Protein AF-U7DAE8-F1 (afdb_monomer_lite)

Structure (mmCIF, N/CA/C/O backbone):
data_AF-U7DAE8-F1
#
_entry.id   AF-U7DAE8-F1
#
loop_
_atom_site.group_PDB
_atom_site.id
_atom_site.type_symbol
_atom_site.label_atom_id
_atom_site.label_alt_id
_atom_site.label_comp_id
_atom_site.label_asym_id
_atom_site.label_entity_id
_atom_site.label_seq_id
_atom_site.pdbx_PDB_ins_code
_atom_site.Cartn_x
_atom_site.Cartn_y
_atom_site.Cartn_z
_atom_site.occupancy
_atom_site.B_iso_or_equiv
_atom_site.auth_seq_id
_atom_site.auth_comp_id
_atom_site.auth_asym_id
_atom_site.auth_atom_id
_atom_site.pdbx_PDB_model_num
ATOM 1 N N . MET A 1 1 ? -0.989 -17.029 17.934 1.00 57.88 1 MET A N 1
ATOM 2 C CA . MET A 1 1 ? -1.146 -15.594 18.268 1.00 57.88 1 MET A CA 1
ATOM 3 C C . MET A 1 1 ? -0.529 -14.691 17.196 1.00 57.88 1 MET A C 1
ATOM 5 O O . MET A 1 1 ? -1.260 -13.882 16.652 1.00 57.88 1 MET A O 1
ATOM 9 N N . ILE A 1 2 ? 0.736 -14.896 16.797 1.00 57.16 2 ILE A N 1
ATOM 10 C CA . ILE A 1 2 ? 1.441 -14.088 15.770 1.00 57.16 2 ILE A CA 1
ATOM 11 C C . ILE A 1 2 ? 0.750 -14.097 14.390 1.00 57.16 2 ILE A C 1
ATOM 13 O O . ILE A 1 2 ? 0.570 -13.048 13.782 1.00 57.16 2 ILE A O 1
ATOM 17 N N . LEU A 1 3 ? 0.302 -15.266 13.914 1.00 57.38 3 LEU A N 1
ATOM 18 C CA . LEU A 1 3 ? -0.381 -15.407 12.615 1.00 57.38 3 LEU A CA 1
ATOM 19 C C . LEU A 1 3 ? -1.689 -14.609 12.513 1.00 57.38 3 LEU A C 1
ATOM 21 O O . LEU A 1 3 ? -2.008 -14.101 11.443 1.00 57.38 3 LEU A O 1
ATOM 25 N N . ARG A 1 4 ? -2.416 -14.466 13.630 1.00 67.19 4 ARG A N 1
ATOM 26 C CA . ARG A 1 4 ? -3.636 -13.651 13.682 1.00 67.19 4 ARG A CA 1
ATOM 27 C C . ARG A 1 4 ? -3.283 -12.181 13.460 1.00 67.19 4 ARG A C 1
ATOM 29 O O . ARG A 1 4 ? -3.830 -11.560 12.564 1.00 67.19 4 ARG A O 1
ATOM 36 N N . SER A 1 5 ? -2.252 -11.697 14.153 1.00 77.31 5 SER A N 1
ATOM 37 C CA . SER A 1 5 ? -1.779 -10.317 14.028 1.00 77.31 5 SER A CA 1
ATOM 38 C C . SER A 1 5 ? -1.318 -9.959 12.611 1.00 77.31 5 SER A C 1
ATOM 40 O O . SER A 1 5 ? -1.629 -8.873 12.141 1.00 77.31 5 SER A O 1
ATOM 42 N N . VAL A 1 6 ? -0.615 -10.850 11.902 1.00 83.38 6 VAL A N 1
ATOM 43 C CA . VAL A 1 6 ? -0.185 -10.578 10.513 1.00 83.38 6 VAL A CA 1
ATOM 44 C C . VAL A 1 6 ? -1.379 -10.508 9.560 1.00 83.38 6 VAL A C 1
ATOM 46 O O . VAL A 1 6 ? -1.454 -9.590 8.743 1.00 83.38 6 VAL A O 1
ATOM 49 N N . ALA A 1 7 ? -2.326 -11.443 9.680 1.00 85.62 7 ALA A N 1
ATOM 50 C CA . ALA A 1 7 ? -3.546 -11.431 8.879 1.00 85.62 7 ALA A CA 1
ATOM 51 C C . ALA A 1 7 ? -4.375 -10.163 9.137 1.00 85.62 7 ALA A C 1
ATOM 53 O O . ALA A 1 7 ? -4.867 -9.556 8.192 1.00 85.62 7 ALA A O 1
ATOM 54 N N . ASP A 1 8 ? -4.459 -9.717 10.391 1.00 87.94 8 ASP A N 1
ATOM 55 C CA . ASP A 1 8 ? -5.176 -8.500 10.774 1.00 87.94 8 ASP A CA 1
ATOM 56 C C . ASP A 1 8 ? -4.589 -7.254 10.081 1.00 87.94 8 ASP A C 1
ATOM 58 O O . ASP A 1 8 ? -5.331 -6.473 9.484 1.00 87.94 8 ASP A O 1
ATOM 62 N N . TYR A 1 9 ? -3.257 -7.097 10.066 1.00 87.00 9 TYR A N 1
ATOM 63 C CA . TYR A 1 9 ? -2.604 -6.008 9.322 1.00 87.00 9 TYR A CA 1
ATOM 64 C C . TYR A 1 9 ? -2.769 -6.151 7.804 1.00 87.00 9 TYR A C 1
ATOM 66 O O . TYR A 1 9 ? -2.916 -5.147 7.112 1.00 87.00 9 TYR A O 1
ATOM 74 N N . PHE A 1 10 ? -2.788 -7.376 7.272 1.00 88.31 10 PHE A N 1
ATOM 75 C CA . PHE A 1 10 ? -3.057 -7.612 5.853 1.00 88.31 10 PHE A CA 1
ATOM 76 C C . PHE A 1 10 ? -4.493 -7.237 5.463 1.00 88.31 10 PHE A C 1
ATOM 78 O O . PHE A 1 10 ? -4.701 -6.619 4.429 1.00 88.31 10 PHE A O 1
ATOM 85 N N . PHE A 1 11 ? -5.497 -7.540 6.287 1.00 89.25 11 PHE A N 1
ATOM 86 C CA . PHE A 1 11 ? -6.875 -7.116 6.019 1.00 89.25 11 PHE A CA 1
ATOM 87 C C . PHE A 1 11 ? -7.059 -5.604 6.169 1.00 89.25 11 PHE A C 1
ATOM 89 O O . PHE A 1 11 ? -7.835 -5.001 5.422 1.00 89.25 11 PHE A O 1
ATOM 96 N N . LEU A 1 12 ? -6.310 -4.979 7.082 1.00 88.31 12 LEU A N 1
ATOM 97 C CA . LEU A 1 12 ? -6.314 -3.531 7.275 1.00 88.31 12 LEU A CA 1
ATOM 98 C C . LEU A 1 12 ? -5.943 -2.779 5.985 1.00 88.31 12 LEU A C 1
ATOM 100 O O . LEU A 1 12 ? -6.539 -1.749 5.686 1.00 88.31 12 LEU A O 1
ATOM 104 N N . THR A 1 13 ? -5.037 -3.317 5.163 1.00 88.12 13 THR A N 1
ATOM 105 C CA . THR A 1 13 ? -4.613 -2.666 3.910 1.00 88.12 13 THR A CA 1
ATOM 106 C C . THR A 1 13 ? -5.630 -2.754 2.767 1.00 88.12 13 THR A C 1
ATOM 108 O O . THR A 1 13 ? -5.396 -2.176 1.707 1.00 88.12 13 THR A O 1
ATOM 111 N N . ARG A 1 14 ? -6.769 -3.439 2.960 1.00 87.56 14 ARG A N 1
ATOM 112 C CA . ARG A 1 14 ? -7.822 -3.647 1.946 1.00 87.56 14 ARG A CA 1
ATOM 113 C C . ARG A 1 14 ? -7.261 -4.142 0.593 1.00 87.56 14 ARG A C 1
ATOM 115 O O . ARG A 1 14 ? -7.525 -3.528 -0.442 1.00 87.56 14 ARG A O 1
ATOM 122 N N . PRO A 1 15 ? -6.549 -5.281 0.552 1.00 85.12 15 PRO A N 1
ATOM 123 C CA . PRO A 1 15 ? -5.821 -5.741 -0.636 1.00 85.12 15 PRO A CA 1
ATOM 124 C C . PRO A 1 15 ? -6.717 -5.925 -1.869 1.00 85.12 15 PRO A C 1
ATOM 126 O O . PRO A 1 15 ? -6.293 -5.652 -2.986 1.00 85.12 15 PRO A O 1
ATOM 129 N N . VAL A 1 16 ? -7.983 -6.312 -1.678 1.00 87.31 16 VAL A N 1
ATOM 130 C CA . VAL A 1 16 ? -8.963 -6.445 -2.773 1.00 87.31 16 VAL A CA 1
ATOM 131 C C . VAL A 1 16 ? -9.240 -5.099 -3.450 1.00 87.31 16 VAL A C 1
ATOM 133 O O . VAL A 1 16 ? -9.374 -5.036 -4.668 1.00 87.31 16 VAL A O 1
ATOM 136 N N . VAL A 1 17 ? -9.276 -4.011 -2.678 1.00 84.31 17 VAL A N 1
ATOM 137 C CA . VAL A 1 17 ? -9.504 -2.653 -3.195 1.00 84.31 17 VAL A CA 1
ATOM 138 C C . VAL A 1 17 ? -8.250 -2.115 -3.894 1.00 84.31 17 VAL A C 1
ATOM 140 O O . VAL A 1 17 ? -8.357 -1.265 -4.770 1.00 84.31 17 VAL A O 1
ATOM 143 N N . ALA A 1 18 ? -7.070 -2.651 -3.576 1.00 84.19 18 ALA A N 1
ATOM 144 C CA . ALA A 1 18 ? -5.825 -2.319 -4.263 1.00 84.19 18 ALA A CA 1
ATOM 145 C C . ALA A 1 18 ? -5.682 -3.000 -5.641 1.00 84.19 18 ALA A C 1
ATOM 147 O O . ALA A 1 18 ? -4.863 -2.559 -6.448 1.00 84.19 18 ALA A O 1
ATOM 148 N N . LEU A 1 19 ? -6.474 -4.039 -5.951 1.00 87.81 19 LEU A N 1
ATOM 149 C CA . LEU A 1 19 ? -6.365 -4.783 -7.216 1.00 87.81 19 LEU A CA 1
ATOM 150 C C . LEU A 1 19 ? -6.568 -3.918 -8.473 1.00 87.81 19 LEU A C 1
ATOM 152 O O . LEU A 1 19 ? -5.758 -4.051 -9.390 1.00 87.81 19 LEU A O 1
ATOM 156 N N . PRO A 1 20 ? -7.566 -3.013 -8.556 1.00 87.00 20 PRO A N 1
ATOM 157 C CA . PRO A 1 20 ? -7.704 -2.127 -9.711 1.00 87.00 20 PRO A CA 1
ATOM 158 C C . PRO A 1 20 ? -6.488 -1.214 -9.898 1.00 87.00 20 PRO A C 1
ATOM 160 O O . PRO A 1 20 ? -5.991 -1.078 -11.013 1.00 87.00 20 PRO A O 1
ATOM 163 N N . ALA A 1 21 ? -5.965 -0.638 -8.809 1.00 83.62 21 ALA A N 1
ATOM 164 C CA . ALA A 1 21 ? -4.775 0.210 -8.850 1.00 83.62 21 ALA A CA 1
ATOM 165 C C . ALA A 1 21 ? -3.547 -0.567 -9.351 1.00 83.62 21 ALA A C 1
ATOM 167 O O . ALA A 1 21 ? -2.800 -0.075 -10.196 1.00 83.62 21 ALA A O 1
ATOM 168 N N . LEU A 1 22 ? -3.381 -1.811 -8.891 1.00 86.25 22 LEU A N 1
ATOM 169 C CA . LEU A 1 22 ? -2.342 -2.712 -9.383 1.00 86.25 22 LEU A CA 1
ATOM 170 C C . LEU A 1 22 ? -2.535 -3.044 -10.869 1.00 86.25 22 LEU A C 1
ATOM 172 O O . LEU A 1 22 ? -1.569 -3.020 -11.623 1.00 86.25 22 LEU A O 1
ATOM 176 N N . GLY A 1 23 ? -3.769 -3.297 -11.308 1.00 87.19 23 GLY A N 1
ATOM 177 C CA . GLY A 1 23 ? -4.092 -3.539 -12.715 1.00 87.19 23 GLY A CA 1
ATOM 178 C C . GLY A 1 23 ? -3.679 -2.376 -13.617 1.00 87.19 23 GLY A C 1
ATOM 179 O O . GLY A 1 23 ? -3.025 -2.596 -14.635 1.00 87.19 23 GLY A O 1
ATOM 180 N N . PHE A 1 24 ? -3.978 -1.137 -13.214 1.00 85.81 24 PHE A N 1
ATOM 181 C CA . PHE A 1 24 ? -3.543 0.055 -13.946 1.00 85.81 24 PHE A CA 1
ATOM 182 C C . PHE A 1 24 ? -2.022 0.219 -13.959 1.00 85.81 24 PHE A C 1
ATOM 184 O O . PHE A 1 24 ? -1.464 0.554 -15.001 1.00 85.81 24 PHE A O 1
ATOM 191 N N . ALA A 1 25 ? -1.340 -0.058 -12.845 1.00 84.19 25 ALA A N 1
ATOM 192 C CA . ALA A 1 25 ? 0.119 -0.002 -12.790 1.00 84.19 25 ALA A CA 1
ATOM 193 C C . ALA A 1 25 ? 0.774 -1.043 -13.710 1.00 84.19 25 ALA A C 1
ATOM 195 O O . ALA A 1 25 ? 1.676 -0.706 -14.474 1.00 84.19 25 ALA A O 1
ATOM 196 N N . LEU A 1 26 ? 0.284 -2.287 -13.696 1.00 86.69 26 LEU A N 1
ATOM 197 C CA . LEU A 1 26 ? 0.758 -3.357 -14.579 1.00 86.69 26 LEU A CA 1
ATOM 198 C C . LEU A 1 26 ? 0.499 -3.024 -16.053 1.00 86.69 26 LEU A C 1
ATOM 200 O O . LEU A 1 26 ? 1.362 -3.248 -16.900 1.00 86.69 26 LEU A O 1
ATOM 204 N N . PHE A 1 27 ? -0.673 -2.468 -16.359 1.00 85.62 27 PHE A N 1
ATOM 205 C CA . PHE A 1 27 ? -1.022 -2.041 -17.710 1.00 85.62 27 PHE A CA 1
ATOM 206 C C . PHE A 1 27 ? -0.127 -0.892 -18.195 1.00 85.62 27 PHE A C 1
ATOM 208 O O . PHE A 1 27 ? 0.409 -0.959 -19.299 1.00 85.62 27 PHE A O 1
ATOM 215 N N . GLY A 1 28 ? 0.104 0.122 -17.358 1.00 84.44 28 GLY A N 1
ATOM 216 C CA . GLY A 1 28 ? 1.015 1.227 -17.665 1.00 84.44 28 GLY A CA 1
ATOM 217 C C . GLY A 1 28 ? 2.458 0.759 -17.853 1.00 84.44 28 GLY A C 1
ATOM 218 O O . GLY A 1 28 ? 3.102 1.137 -18.829 1.00 84.44 28 GLY A O 1
ATOM 219 N N . TYR A 1 29 ? 2.939 -0.133 -16.982 1.00 81.75 29 TYR A N 1
ATOM 220 C CA . TYR A 1 29 ? 4.256 -0.760 -17.115 1.00 81.75 29 TYR A CA 1
ATOM 221 C C . TYR A 1 29 ? 4.398 -1.493 -18.453 1.00 81.75 29 TYR A C 1
ATOM 223 O O . TYR A 1 29 ? 5.390 -1.341 -19.162 1.00 81.75 29 TYR A O 1
ATOM 231 N N . ARG A 1 30 ? 3.366 -2.250 -18.833 1.00 83.44 30 ARG A N 1
ATOM 232 C CA . ARG A 1 30 ? 3.337 -3.001 -20.086 1.00 83.44 30 ARG A CA 1
ATOM 233 C C . ARG A 1 30 ? 3.391 -2.097 -21.318 1.00 83.44 30 ARG A C 1
ATOM 235 O O . ARG A 1 30 ? 4.092 -2.430 -22.272 1.00 83.44 30 ARG A O 1
ATOM 242 N N . ILE A 1 31 ? 2.658 -0.984 -21.304 1.00 84.69 31 ILE A N 1
ATOM 243 C CA . ILE A 1 31 ? 2.714 0.020 -22.375 1.00 84.69 31 ILE A CA 1
ATOM 244 C C . ILE A 1 31 ? 4.122 0.611 -22.461 1.00 84.69 31 ILE A C 1
ATOM 246 O O . ILE A 1 31 ? 4.713 0.603 -23.535 1.00 84.69 31 ILE A O 1
ATOM 250 N N . ALA A 1 32 ? 4.697 1.021 -21.328 1.00 81.50 32 ALA A N 1
ATOM 251 C CA . ALA A 1 32 ? 6.033 1.608 -21.291 1.00 81.50 32 ALA A CA 1
ATOM 252 C C . ALA A 1 32 ? 7.123 0.655 -21.817 1.00 81.50 32 ALA A C 1
ATOM 254 O O . ALA A 1 32 ? 8.025 1.091 -22.527 1.00 81.50 32 ALA A O 1
ATOM 255 N N . GLN A 1 33 ? 7.034 -0.647 -21.516 1.00 80.06 33 GLN A N 1
ATOM 256 C CA . GLN A 1 33 ? 7.950 -1.645 -22.078 1.00 80.06 33 GLN A CA 1
ATOM 257 C C . GLN A 1 33 ? 7.833 -1.748 -23.604 1.00 80.06 33 GLN A C 1
ATOM 259 O O . GLN A 1 33 ? 8.853 -1.748 -24.294 1.00 80.06 33 GLN A O 1
ATOM 264 N N . ASN A 1 34 ? 6.602 -1.809 -24.125 1.00 80.88 34 ASN A N 1
ATOM 265 C CA . ASN A 1 34 ? 6.367 -1.882 -25.567 1.00 80.88 34 ASN A CA 1
ATOM 266 C C . ASN A 1 34 ? 6.902 -0.634 -26.289 1.00 80.88 34 ASN A C 1
ATOM 268 O O . ASN A 1 34 ? 7.527 -0.770 -27.338 1.00 80.88 34 ASN A O 1
ATOM 272 N N . ASP A 1 35 ? 6.712 0.556 -25.712 1.00 79.88 35 ASP A N 1
ATOM 273 C CA . ASP A 1 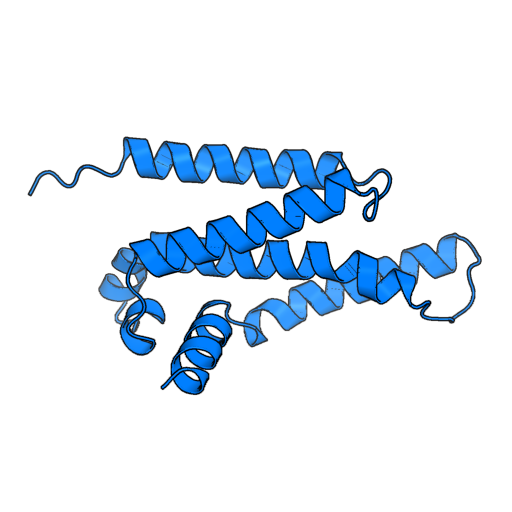35 ? 7.198 1.820 -26.282 1.00 79.88 35 ASP A CA 1
ATOM 274 C C . ASP A 1 35 ? 8.732 1.900 -26.313 1.00 79.88 35 ASP A C 1
ATOM 276 O O . ASP A 1 35 ? 9.310 2.501 -27.216 1.00 79.88 35 ASP A O 1
ATOM 280 N N . GLN A 1 36 ? 9.413 1.252 -25.363 1.00 77.56 36 GLN A N 1
ATOM 281 C CA . GLN A 1 36 ? 10.878 1.172 -25.324 1.00 77.56 36 GLN A CA 1
ATOM 282 C C . GLN A 1 36 ? 11.453 0.049 -26.204 1.00 77.56 36 GLN A C 1
ATOM 284 O O . GLN A 1 36 ? 12.661 -0.182 -26.196 1.00 77.56 36 GLN A O 1
ATOM 289 N N . GLY A 1 37 ? 10.612 -0.678 -26.949 1.00 74.88 37 GLY A N 1
ATOM 290 C CA . GLY A 1 37 ? 11.039 -1.830 -27.747 1.00 74.88 37 GLY A CA 1
ATOM 291 C C . GLY A 1 37 ? 11.532 -3.013 -26.904 1.00 74.88 37 GLY A C 1
ATOM 292 O O . GLY A 1 37 ? 12.102 -3.961 -27.447 1.00 74.88 37 GLY A O 1
ATOM 293 N N . ALA A 1 38 ? 11.314 -2.983 -25.585 1.00 67.19 38 ALA A N 1
ATOM 294 C CA . ALA A 1 38 ? 11.560 -4.119 -24.717 1.00 67.19 38 ALA A CA 1
ATOM 295 C C . ALA A 1 38 ? 10.468 -5.165 -24.994 1.00 67.19 38 ALA A C 1
ATOM 297 O O . ALA A 1 38 ? 9.275 -4.879 -24.901 1.00 67.19 38 ALA A O 1
ATOM 298 N N . GLY A 1 39 ? 10.860 -6.377 -25.394 1.00 64.75 39 GLY A N 1
ATOM 299 C CA . GLY A 1 39 ? 9.916 -7.461 -25.687 1.00 64.75 39 GLY A CA 1
ATOM 300 C C . GLY A 1 39 ? 9.044 -7.863 -24.483 1.00 64.75 39 GLY A C 1
ATOM 301 O O . GLY A 1 39 ? 9.182 -7.342 -23.383 1.00 64.75 39 GLY A O 1
ATOM 302 N N . ASN A 1 40 ? 8.160 -8.854 -24.662 1.00 64.94 40 ASN A N 1
ATOM 303 C CA . ASN A 1 40 ? 7.205 -9.342 -23.638 1.00 64.94 40 ASN A CA 1
ATOM 304 C C . ASN A 1 40 ? 7.816 -9.965 -22.366 1.00 64.94 40 ASN A C 1
ATOM 306 O O . ASN A 1 40 ? 7.103 -10.617 -21.599 1.00 64.94 40 ASN A O 1
ATOM 310 N N . SER A 1 41 ? 9.114 -9.824 -22.129 1.00 64.44 41 SER A N 1
ATOM 311 C CA . SER A 1 41 ? 9.748 -10.361 -20.937 1.00 64.44 41 SER A CA 1
ATOM 312 C C . SER A 1 41 ? 9.424 -9.480 -19.732 1.00 64.44 41 SER A C 1
ATOM 314 O O . SER A 1 41 ? 9.984 -8.396 -19.562 1.00 64.44 41 SER A O 1
ATOM 316 N N . TRP A 1 42 ? 8.550 -9.981 -18.861 1.00 68.19 42 TRP A N 1
ATOM 317 C CA . TRP A 1 42 ? 8.502 -9.534 -17.473 1.00 68.19 42 TRP A CA 1
ATOM 318 C C . TRP A 1 42 ? 9.857 -9.853 -16.840 1.00 68.19 42 TRP A C 1
ATOM 320 O O . TRP A 1 42 ? 10.181 -11.018 -16.613 1.00 68.19 42 TRP A O 1
ATOM 330 N N . THR A 1 43 ? 10.682 -8.834 -16.618 1.00 67.75 43 THR A N 1
ATOM 331 C CA . THR A 1 43 ? 11.956 -9.002 -15.919 1.00 67.75 43 THR A CA 1
ATOM 332 C C . THR A 1 43 ? 11.705 -9.062 -14.413 1.00 67.75 43 THR A C 1
ATOM 334 O O . THR A 1 43 ? 10.705 -8.535 -13.919 1.00 67.75 43 THR A O 1
ATOM 337 N N . GLY A 1 44 ? 12.610 -9.691 -13.655 1.00 67.88 44 GLY A N 1
ATOM 338 C CA . GLY A 1 44 ? 12.559 -9.650 -12.186 1.00 67.88 44 GLY A CA 1
ATOM 339 C C . GLY A 1 44 ? 12.519 -8.214 -11.644 1.00 67.88 44 GLY A C 1
ATOM 340 O O . GLY A 1 44 ? 11.866 -7.949 -10.635 1.00 67.88 44 GLY A O 1
ATOM 341 N N . ASP A 1 45 ? 13.107 -7.273 -12.384 1.00 72.06 45 ASP A N 1
ATOM 342 C CA . ASP A 1 45 ? 13.104 -5.843 -12.074 1.00 72.06 45 ASP A CA 1
ATOM 343 C C . ASP A 1 45 ? 11.694 -5.239 -12.074 1.00 72.06 45 ASP A C 1
ATOM 345 O O . ASP A 1 45 ? 11.419 -4.349 -11.274 1.00 72.06 45 ASP A O 1
ATOM 349 N N . ALA A 1 46 ? 10.767 -5.753 -12.893 1.00 72.19 46 ALA A N 1
ATOM 350 C CA . ALA A 1 46 ? 9.374 -5.304 -12.914 1.00 72.19 46 ALA A CA 1
ATOM 351 C C . ALA A 1 46 ? 8.694 -5.511 -11.554 1.00 72.19 46 ALA A C 1
ATOM 353 O O . ALA A 1 46 ? 8.012 -4.627 -11.038 1.00 72.19 46 ALA A O 1
ATOM 354 N N . VAL A 1 47 ? 8.909 -6.681 -10.945 1.00 75.12 47 VAL A N 1
ATOM 355 C CA . VAL A 1 47 ? 8.343 -7.017 -9.632 1.00 75.12 47 VAL A CA 1
ATOM 356 C C . VAL A 1 47 ? 8.936 -6.109 -8.563 1.00 75.12 47 VAL A C 1
ATOM 358 O O . VAL A 1 47 ? 8.204 -5.563 -7.741 1.00 75.12 47 VAL A O 1
ATOM 361 N N . VAL A 1 48 ? 10.251 -5.896 -8.609 1.00 77.69 48 VAL A N 1
ATOM 362 C CA . VAL A 1 48 ? 10.959 -5.031 -7.662 1.00 77.69 48 VAL A CA 1
ATOM 363 C C . VAL A 1 48 ? 10.487 -3.573 -7.778 1.00 77.69 48 VAL A C 1
ATOM 365 O O . VAL A 1 48 ? 10.284 -2.922 -6.756 1.00 77.69 48 VAL A O 1
ATOM 368 N N . GLN A 1 49 ? 10.217 -3.081 -8.990 1.00 75.75 49 GLN A N 1
ATOM 369 C CA . GLN A 1 49 ? 9.688 -1.733 -9.243 1.00 75.75 49 GLN A CA 1
ATOM 370 C C . GLN A 1 49 ? 8.214 -1.562 -8.835 1.00 75.75 49 GLN A C 1
ATOM 372 O O . GLN A 1 49 ? 7.779 -0.448 -8.542 1.00 75.75 49 GLN A O 1
ATOM 377 N N . LEU A 1 50 ? 7.439 -2.649 -8.770 1.00 80.62 50 LEU A N 1
ATOM 378 C CA . LEU A 1 50 ? 6.046 -2.631 -8.311 1.00 80.62 50 LEU A CA 1
ATOM 379 C C . LEU A 1 50 ? 5.915 -2.613 -6.784 1.00 80.62 50 LEU A C 1
ATOM 381 O O . LEU A 1 50 ? 4.922 -2.096 -6.272 1.00 80.62 50 LEU A O 1
ATOM 385 N N . LEU A 1 51 ? 6.890 -3.149 -6.042 1.00 82.75 51 LEU A N 1
ATOM 386 C CA . LEU A 1 51 ? 6.831 -3.211 -4.574 1.00 82.75 51 LEU A CA 1
ATOM 387 C C . LEU A 1 51 ? 6.629 -1.835 -3.910 1.00 82.75 51 LEU A C 1
ATOM 389 O O . LEU A 1 51 ? 5.769 -1.738 -3.031 1.00 82.75 51 LEU A O 1
ATOM 393 N N . PRO A 1 52 ? 7.325 -0.756 -4.319 1.00 82.00 52 PRO A N 1
ATOM 394 C CA . PRO A 1 52 ? 7.089 0.576 -3.772 1.00 82.00 52 PRO A CA 1
ATOM 395 C C . PRO A 1 52 ? 5.705 1.128 -4.117 1.00 82.00 52 PRO A C 1
ATOM 397 O O . PRO A 1 52 ? 5.073 1.763 -3.278 1.00 82.00 52 PRO A O 1
ATOM 400 N N . PHE A 1 53 ? 5.203 0.865 -5.327 1.00 83.25 53 PHE A N 1
ATOM 401 C CA . PHE A 1 53 ? 3.847 1.260 -5.709 1.00 83.25 53 PHE A CA 1
ATOM 402 C C . PHE A 1 53 ? 2.799 0.553 -4.842 1.00 83.25 53 PHE A C 1
ATOM 404 O O . PHE A 1 53 ? 1.893 1.189 -4.312 1.00 83.25 53 PHE A O 1
ATOM 411 N N . ILE A 1 54 ? 2.948 -0.755 -4.629 1.00 87.00 54 ILE A N 1
ATOM 412 C CA . ILE A 1 54 ? 2.063 -1.514 -3.743 1.00 87.00 54 ILE A CA 1
ATOM 413 C C . ILE A 1 54 ? 2.144 -0.946 -2.323 1.00 87.00 54 ILE A C 1
ATOM 415 O O . ILE A 1 54 ? 1.112 -0.647 -1.729 1.00 87.00 54 ILE A O 1
ATOM 419 N N . ALA A 1 55 ? 3.351 -0.731 -1.794 1.00 86.06 55 ALA A N 1
ATOM 420 C CA . ALA A 1 55 ? 3.536 -0.165 -0.461 1.00 86.06 55 ALA A CA 1
ATOM 421 C C . ALA A 1 55 ? 2.840 1.199 -0.302 1.00 86.06 55 ALA A C 1
ATOM 423 O O . ALA A 1 55 ? 2.209 1.427 0.731 1.00 86.06 55 ALA A O 1
ATOM 424 N N . SER A 1 56 ? 2.885 2.066 -1.322 1.00 83.75 56 SER A N 1
ATOM 425 C CA . SER A 1 56 ? 2.211 3.371 -1.293 1.00 83.75 56 SER A CA 1
ATOM 426 C C . SER A 1 56 ? 0.690 3.226 -1.220 1.00 83.75 56 SER A C 1
ATOM 428 O O . SER A 1 56 ? 0.055 3.814 -0.344 1.00 83.75 56 SER A O 1
ATOM 430 N N . VAL A 1 57 ? 0.108 2.379 -2.073 1.00 87.00 57 VAL A N 1
ATOM 431 C CA . VAL A 1 57 ? -1.338 2.129 -2.125 1.00 87.00 57 VAL A CA 1
ATOM 432 C C . VAL A 1 57 ? -1.834 1.550 -0.800 1.00 87.00 57 VAL A C 1
ATOM 434 O O . VAL A 1 57 ? -2.815 2.039 -0.237 1.00 87.00 57 VAL A O 1
ATOM 437 N N . LEU A 1 58 ? -1.135 0.549 -0.258 1.00 88.38 58 LEU A N 1
ATOM 438 C CA . LEU A 1 58 ? -1.492 -0.055 1.027 1.00 88.38 58 LEU A CA 1
ATOM 439 C C . LEU A 1 58 ? -1.420 0.972 2.163 1.00 88.38 58 LEU A C 1
ATOM 441 O O . LEU A 1 58 ? -2.301 1.005 3.022 1.00 88.38 58 LEU A O 1
ATOM 445 N N . ALA A 1 59 ? -0.402 1.834 2.163 1.00 86.38 59 ALA A N 1
ATOM 446 C CA . ALA A 1 59 ? -0.246 2.840 3.200 1.00 86.38 59 ALA A CA 1
ATOM 447 C C . ALA A 1 59 ? -1.343 3.916 3.141 1.00 86.38 59 ALA A C 1
ATOM 449 O O . ALA A 1 59 ? -1.866 4.298 4.189 1.00 86.38 59 ALA A O 1
ATOM 450 N N . VAL A 1 60 ? -1.751 4.343 1.939 1.00 85.94 60 VAL A N 1
ATOM 451 C CA . VAL A 1 60 ? -2.898 5.247 1.741 1.00 85.94 60 VAL A CA 1
ATOM 452 C C . VAL A 1 60 ? -4.177 4.634 2.308 1.00 85.94 60 VAL A C 1
ATOM 454 O O . VAL A 1 60 ? -4.893 5.305 3.047 1.00 85.94 60 VAL A O 1
ATOM 457 N N . TYR A 1 61 ? -4.452 3.352 2.051 1.00 86.94 61 TYR A N 1
ATOM 458 C CA . TYR A 1 61 ? -5.654 2.709 2.595 1.00 86.94 61 TYR A CA 1
ATOM 459 C C . TYR A 1 61 ? -5.654 2.610 4.120 1.00 86.94 61 TYR A C 1
ATOM 461 O O . TYR A 1 61 ? -6.696 2.835 4.740 1.00 86.94 61 TYR A O 1
ATOM 469 N N . VAL A 1 62 ? -4.504 2.316 4.734 1.00 88.88 62 VAL A N 1
ATOM 470 C CA . VAL A 1 62 ? -4.384 2.302 6.200 1.00 88.88 62 VAL A CA 1
ATOM 471 C C . VAL A 1 62 ? -4.629 3.701 6.771 1.00 88.88 62 VAL A C 1
ATOM 473 O O . VAL A 1 62 ? -5.352 3.840 7.756 1.00 88.88 62 VAL A O 1
ATOM 476 N N . ILE A 1 63 ? -4.077 4.749 6.150 1.00 86.12 63 ILE A N 1
ATOM 477 C CA . ILE A 1 63 ? -4.281 6.139 6.589 1.00 86.12 63 ILE A CA 1
ATOM 478 C C . ILE A 1 63 ? -5.746 6.552 6.442 1.00 86.12 63 ILE A C 1
ATOM 480 O O . ILE A 1 63 ? -6.311 7.080 7.402 1.00 86.12 63 ILE A O 1
ATOM 484 N N . ASN A 1 64 ? -6.371 6.255 5.301 1.00 86.44 64 ASN A N 1
ATOM 485 C CA . ASN A 1 64 ? -7.782 6.554 5.066 1.00 86.44 64 ASN A CA 1
ATOM 486 C C . ASN A 1 64 ? -8.653 5.916 6.150 1.00 86.44 64 ASN A C 1
ATOM 488 O O . ASN A 1 64 ? -9.459 6.595 6.765 1.00 86.44 64 ASN A O 1
ATOM 492 N N . GLN A 1 65 ? -8.421 4.648 6.498 1.00 84.81 65 GLN A N 1
ATOM 493 C CA . GLN A 1 65 ? -9.172 4.006 7.581 1.00 84.81 65 GLN A CA 1
ATOM 494 C C . GLN A 1 65 ? -8.961 4.653 8.959 1.00 84.81 65 GLN A C 1
ATOM 496 O O . GLN A 1 65 ? -9.875 4.661 9.785 1.00 84.81 65 GLN A O 1
ATOM 501 N N . VAL A 1 66 ? -7.760 5.166 9.242 1.00 86.50 66 VAL A N 1
ATOM 502 C CA . VAL A 1 66 ? -7.483 5.875 10.500 1.00 86.50 66 VAL A CA 1
ATOM 503 C C . VAL A 1 66 ? -8.250 7.197 10.561 1.00 86.50 66 VAL A C 1
ATOM 505 O O . VAL A 1 66 ? -8.715 7.568 11.639 1.00 86.50 66 VAL A O 1
ATOM 508 N N . GLN A 1 67 ? -8.379 7.901 9.435 1.00 84.44 67 GLN A N 1
ATOM 509 C C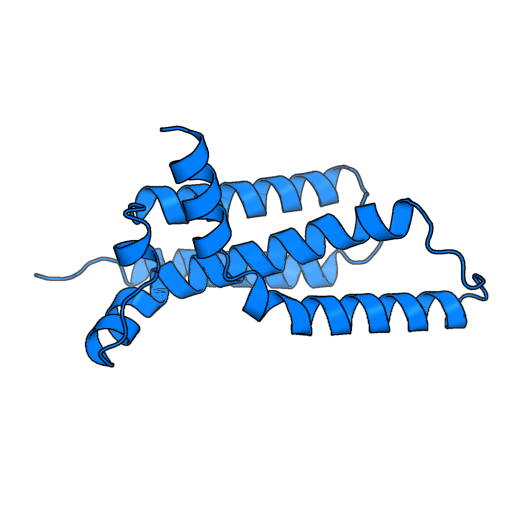A . GLN A 1 67 ? -9.070 9.191 9.348 1.00 84.44 67 GLN A CA 1
ATOM 510 C C . GLN A 1 67 ? -10.593 9.030 9.283 1.00 84.44 67 GLN A C 1
ATOM 512 O O . GLN A 1 67 ? -11.318 9.699 10.019 1.00 84.44 67 GLN A O 1
ATOM 517 N N . ASP A 1 68 ? -11.071 8.084 8.481 1.00 84.50 68 ASP A N 1
ATOM 518 C CA . ASP A 1 68 ? -12.491 7.912 8.180 1.00 84.50 68 ASP A CA 1
ATOM 519 C C . ASP A 1 68 ? -13.255 7.164 9.268 1.00 84.50 68 ASP A C 1
ATOM 521 O O . ASP A 1 68 ? -14.471 7.055 9.179 1.00 84.50 68 ASP A O 1
ATOM 525 N N . ARG A 1 69 ? -12.604 6.703 10.346 1.00 82.56 69 ARG A N 1
ATOM 526 C CA . ARG A 1 69 ? -13.269 5.948 11.421 1.00 82.56 69 ARG A CA 1
ATOM 527 C C . ARG A 1 69 ? -14.570 6.596 11.894 1.00 82.56 69 ARG A C 1
ATOM 529 O O . ARG A 1 69 ? -15.575 5.909 12.019 1.00 82.56 69 ARG A O 1
ATOM 536 N N . HIS A 1 70 ? -14.539 7.890 12.210 1.00 82.06 70 HIS A N 1
ATOM 537 C CA . HIS A 1 70 ? -15.714 8.570 12.759 1.00 82.06 70 HIS A CA 1
ATOM 538 C C . HIS A 1 70 ? -16.836 8.696 11.718 1.00 82.06 70 HIS A C 1
ATOM 540 O O . HIS A 1 70 ? -18.017 8.620 12.051 1.00 82.06 70 HIS A O 1
ATOM 546 N N . VAL A 1 71 ? -16.459 8.854 10.449 1.00 83.44 71 VAL A N 1
ATOM 547 C CA . VAL A 1 71 ? -17.389 8.917 9.320 1.00 83.44 71 VAL A CA 1
ATOM 548 C C . VAL A 1 71 ? -17.997 7.536 9.059 1.00 83.44 71 VAL A C 1
ATOM 550 O O . VAL A 1 71 ? -19.213 7.428 8.928 1.00 83.44 71 VAL A O 1
ATOM 553 N N . ASP A 1 72 ? -17.180 6.482 9.076 1.00 84.00 72 ASP A N 1
ATOM 554 C CA . ASP A 1 72 ? -17.601 5.086 8.940 1.00 84.00 72 ASP A CA 1
ATOM 555 C C . ASP A 1 72 ? -18.559 4.685 10.073 1.00 84.00 72 ASP A C 1
ATOM 557 O O . ASP A 1 72 ? -19.620 4.127 9.800 1.00 84.00 72 ASP A O 1
ATOM 561 N N . GLU A 1 73 ? -18.245 5.042 11.327 1.00 82.50 73 GLU A N 1
ATOM 562 C CA . GLU A 1 73 ? -19.119 4.816 12.490 1.00 82.50 73 GLU A CA 1
ATOM 563 C C . GLU A 1 73 ? -20.461 5.553 12.340 1.00 82.50 73 GLU A C 1
ATOM 565 O O . GLU A 1 73 ? -21.520 4.977 12.593 1.00 82.50 73 GLU A O 1
ATOM 570 N N . LYS A 1 74 ? -20.442 6.812 11.881 1.00 85.31 74 LYS A N 1
ATOM 571 C CA . LYS A 1 74 ? -21.657 7.615 11.669 1.00 85.31 74 LYS A CA 1
ATOM 572 C C . LYS A 1 74 ? -22.536 7.077 10.536 1.00 85.31 74 LYS A C 1
ATOM 574 O O . LYS A 1 74 ? -23.757 7.189 10.610 1.00 85.31 74 LYS A O 1
ATOM 579 N N . ASN A 1 75 ? -21.931 6.487 9.509 1.00 85.06 75 ASN A N 1
ATOM 580 C CA . ASN A 1 75 ? -22.634 5.909 8.363 1.00 85.06 75 ASN A CA 1
ATOM 581 C C . ASN A 1 75 ? -23.123 4.469 8.614 1.00 85.06 75 ASN A C 1
ATOM 583 O O . ASN A 1 75 ? -23.626 3.828 7.693 1.00 85.06 75 ASN A O 1
ATOM 587 N N . GLY A 1 76 ? -22.976 3.946 9.838 1.00 79.06 76 GLY A N 1
ATOM 588 C CA . GLY A 1 76 ? -23.360 2.576 10.188 1.00 79.06 76 GLY A CA 1
ATOM 589 C C . GLY A 1 76 ? -22.424 1.501 9.622 1.00 79.06 76 GLY A C 1
ATOM 590 O O . GLY A 1 76 ? -22.750 0.316 9.671 1.00 79.06 76 GLY A O 1
ATOM 591 N N . GLY A 1 77 ? -21.268 1.896 9.084 1.00 79.19 77 GLY A N 1
ATOM 592 C CA . GLY A 1 77 ? -20.205 0.979 8.700 1.00 79.19 77 GLY A CA 1
ATOM 593 C C . GLY A 1 77 ? -19.471 0.447 9.929 1.00 79.19 77 GLY A C 1
ATOM 594 O O . GLY A 1 77 ? -19.422 1.094 10.974 1.00 79.19 77 GLY A O 1
ATOM 595 N N . VAL A 1 78 ? -18.870 -0.738 9.807 1.00 77.94 78 VAL A N 1
ATOM 596 C CA . VAL A 1 78 ? -17.972 -1.271 10.838 1.00 77.94 78 VAL A CA 1
ATOM 597 C C . VAL A 1 78 ? -16.534 -1.008 10.394 1.00 77.94 78 VAL A C 1
ATOM 599 O O . VAL A 1 78 ? -16.070 -1.657 9.450 1.00 77.94 78 VAL A O 1
ATOM 602 N N . PRO A 1 79 ? -15.805 -0.075 11.036 1.00 80.00 79 PRO A N 1
ATOM 603 C CA . PRO A 1 79 ? -14.425 0.197 10.671 1.00 80.00 79 PRO A CA 1
ATOM 604 C C . PRO A 1 79 ? -13.581 -1.070 10.798 1.00 80.00 79 PRO A C 1
ATOM 606 O O . PRO A 1 79 ? -13.615 -1.765 11.814 1.00 80.00 79 PRO A O 1
ATOM 609 N N . LEU A 1 80 ? -12.758 -1.351 9.793 1.00 81.00 80 LEU A N 1
ATOM 610 C CA . LEU A 1 80 ? -11.858 -2.509 9.817 1.00 81.00 80 LEU A CA 1
ATOM 611 C C . LEU A 1 80 ? -10.857 -2.447 10.983 1.00 81.00 80 LEU A C 1
ATOM 613 O O . LEU A 1 80 ? -10.479 -3.493 11.502 1.00 81.00 80 LEU A O 1
ATOM 617 N N . LEU A 1 81 ? -10.501 -1.250 11.471 1.00 79.88 81 LEU A N 1
ATOM 618 C CA . LEU A 1 81 ? -9.724 -1.095 12.711 1.00 79.88 81 LEU A CA 1
ATOM 619 C C . LEU A 1 81 ? -10.419 -1.726 13.930 1.00 79.88 81 LEU A C 1
ATOM 621 O O . LEU A 1 81 ? -9.752 -2.305 14.782 1.00 79.88 81 LEU A O 1
ATOM 625 N N . LEU A 1 82 ? -11.749 -1.623 14.018 1.00 79.12 82 LEU A N 1
ATOM 626 C CA . LEU A 1 82 ? -12.533 -2.224 15.100 1.00 79.12 82 LEU A CA 1
ATOM 627 C C . LEU A 1 82 ? -12.591 -3.749 14.957 1.00 79.12 82 LEU A C 1
ATOM 629 O O . LEU A 1 82 ? -12.394 -4.454 15.942 1.00 79.12 82 LEU A O 1
ATOM 633 N N . LEU A 1 83 ? -12.788 -4.259 13.736 1.00 82.31 83 LEU A N 1
ATOM 634 C CA . LEU A 1 83 ? -12.850 -5.704 13.460 1.00 82.31 83 LEU A CA 1
ATOM 635 C C . LEU A 1 83 ? -11.515 -6.422 13.688 1.00 82.31 83 LEU A C 1
ATOM 637 O O . LEU A 1 83 ? -11.488 -7.538 14.200 1.00 82.31 83 LEU A O 1
ATOM 641 N N . THR A 1 84 ? -10.411 -5.778 13.317 1.00 82.56 84 THR A N 1
ATOM 642 C CA . THR A 1 84 ? -9.050 -6.316 13.475 1.00 82.56 84 THR A CA 1
ATOM 643 C C . THR A 1 84 ? -8.517 -6.176 14.903 1.00 82.56 84 THR A C 1
ATOM 645 O O . THR A 1 84 ? -7.492 -6.760 15.240 1.00 82.56 84 THR A O 1
ATOM 648 N N . GLY A 1 85 ? -9.179 -5.388 15.761 1.00 82.25 85 GLY A N 1
ATOM 649 C CA . GLY A 1 85 ? -8.693 -5.084 17.110 1.00 82.25 85 GLY A CA 1
ATOM 650 C C . GLY A 1 85 ? -7.380 -4.288 17.131 1.00 82.25 85 GLY A C 1
ATOM 651 O O . GLY A 1 85 ? -6.741 -4.174 18.180 1.00 82.25 85 GLY A O 1
ATOM 652 N N . ILE A 1 86 ? -6.953 -3.737 15.990 1.00 85.62 86 ILE A N 1
ATOM 653 C CA . ILE A 1 86 ? -5.718 -2.965 15.876 1.00 85.62 86 ILE A CA 1
ATOM 654 C C . ILE A 1 86 ? -5.955 -1.562 16.437 1.00 85.62 86 ILE A C 1
ATOM 656 O O . ILE A 1 86 ? -6.834 -0.817 16.003 1.00 85.62 86 ILE A O 1
ATOM 660 N N . SER A 1 87 ? -5.126 -1.171 17.407 1.00 85.62 87 SER A N 1
ATOM 661 C CA . SER A 1 87 ? -5.184 0.179 17.970 1.00 85.62 87 SER A CA 1
ATOM 662 C C . SER A 1 87 ? -4.823 1.245 16.931 1.00 85.62 87 SER A C 1
ATOM 664 O O . SER A 1 87 ? -4.026 1.020 16.021 1.00 85.62 87 SER A O 1
ATOM 666 N N . HIS A 1 88 ? -5.325 2.464 17.127 1.00 83.06 88 HIS A N 1
ATOM 667 C CA . HIS A 1 88 ? -5.016 3.612 16.262 1.00 83.06 88 HIS A CA 1
ATOM 668 C C . HIS A 1 88 ? -3.519 3.886 16.167 1.00 83.06 88 HIS A C 1
ATOM 670 O O . HIS A 1 88 ? -2.994 4.175 15.095 1.00 83.06 88 HIS A O 1
ATOM 676 N N . LYS A 1 89 ? -2.825 3.770 17.302 1.00 82.00 89 LYS A N 1
ATOM 677 C CA . LYS A 1 89 ? -1.371 3.921 17.365 1.00 82.00 89 LYS A CA 1
ATOM 678 C C . LYS A 1 89 ? -0.680 2.827 16.548 1.00 82.00 89 LYS A C 1
ATOM 680 O O . LYS A 1 89 ? 0.237 3.142 15.803 1.00 82.00 89 LYS A O 1
ATOM 685 N N . GLY A 1 90 ? -1.164 1.585 16.631 1.00 86.12 90 GLY A N 1
ATOM 686 C CA . GLY A 1 90 ? -0.662 0.456 15.842 1.00 86.12 90 GLY A CA 1
ATOM 687 C C . GLY A 1 90 ? -0.850 0.648 14.336 1.00 86.12 90 GLY A C 1
ATOM 688 O O . GLY A 1 90 ? 0.106 0.500 13.583 1.00 86.12 90 GLY A O 1
ATOM 689 N N . ALA A 1 91 ? -2.039 1.068 13.899 1.00 86.75 91 ALA A N 1
ATOM 690 C CA . ALA A 1 91 ? -2.314 1.350 12.489 1.00 86.75 91 ALA A CA 1
ATOM 691 C C . ALA A 1 91 ? -1.442 2.495 11.941 1.00 86.75 91 ALA A C 1
ATOM 693 O O . ALA A 1 91 ? -0.859 2.372 10.866 1.00 86.75 91 ALA A O 1
ATOM 694 N N . ARG A 1 92 ? -1.282 3.589 12.702 1.00 85.62 92 ARG A N 1
ATOM 695 C CA . ARG A 1 92 ? -0.398 4.710 12.327 1.00 85.62 92 ARG A CA 1
ATOM 696 C C . ARG A 1 92 ? 1.065 4.290 12.250 1.00 85.62 92 ARG A C 1
ATOM 698 O O . ARG A 1 92 ? 1.761 4.678 11.319 1.00 85.62 92 ARG A O 1
ATOM 705 N N . PHE A 1 93 ? 1.523 3.494 13.213 1.00 87.19 93 PHE A N 1
ATOM 706 C CA . PHE A 1 93 ? 2.879 2.957 13.218 1.00 87.19 93 PHE A CA 1
ATOM 707 C C . PHE A 1 93 ? 3.110 2.055 12.004 1.00 87.19 93 PHE A C 1
ATOM 709 O O . PHE A 1 93 ? 4.103 2.212 11.306 1.00 87.19 93 PHE A O 1
ATOM 716 N N . PHE A 1 94 ? 2.158 1.182 11.679 1.00 88.75 94 PHE A N 1
ATOM 717 C CA . PHE A 1 94 ? 2.229 0.341 10.487 1.00 88.75 94 PHE A CA 1
ATOM 718 C C . PHE A 1 94 ? 2.266 1.159 9.186 1.00 88.75 94 PHE A C 1
ATOM 720 O O . PHE A 1 94 ? 3.120 0.916 8.335 1.00 88.75 94 PHE A O 1
ATOM 727 N N . ALA A 1 95 ? 1.420 2.187 9.060 1.00 86.06 95 ALA A N 1
ATOM 728 C CA . ALA A 1 95 ? 1.479 3.116 7.932 1.00 86.06 95 ALA A CA 1
ATOM 729 C C . ALA A 1 95 ? 2.846 3.815 7.840 1.00 86.06 95 ALA A C 1
ATOM 731 O O . ALA A 1 95 ? 3.388 3.953 6.746 1.00 86.06 95 ALA A O 1
ATOM 732 N N . PHE A 1 96 ? 3.433 4.209 8.974 1.00 86.38 96 PHE A N 1
ATOM 733 C CA . PHE A 1 96 ? 4.782 4.770 9.024 1.00 86.38 96 PHE A CA 1
ATOM 734 C C . PHE A 1 96 ? 5.846 3.777 8.525 1.00 86.38 96 PHE A C 1
ATOM 736 O O . PHE A 1 96 ? 6.700 4.173 7.738 1.00 86.38 96 PHE A O 1
ATOM 743 N N . PHE A 1 97 ? 5.776 2.488 8.887 1.00 88.88 97 PHE A N 1
ATOM 744 C CA . PHE A 1 97 ? 6.698 1.471 8.350 1.00 88.88 97 PHE A CA 1
ATOM 745 C C . PHE A 1 97 ? 6.593 1.305 6.841 1.00 88.88 97 PHE A C 1
ATOM 747 O O . PHE A 1 97 ? 7.622 1.209 6.178 1.00 88.88 97 PHE A O 1
ATOM 754 N N . LEU A 1 98 ? 5.377 1.282 6.292 1.00 86.69 98 LEU A N 1
ATOM 755 C CA . LEU A 1 98 ? 5.184 1.191 4.843 1.00 86.69 98 LEU A CA 1
ATOM 756 C C . LEU A 1 98 ? 5.807 2.395 4.123 1.00 86.69 98 LEU A C 1
ATOM 758 O O . LEU A 1 98 ? 6.450 2.227 3.090 1.00 86.69 98 LEU A O 1
ATOM 762 N N . HIS A 1 99 ? 5.697 3.591 4.705 1.00 83.00 99 HIS A N 1
ATOM 763 C CA . HIS A 1 99 ? 6.346 4.795 4.183 1.00 83.00 99 HIS A CA 1
ATOM 764 C C . HIS A 1 99 ? 7.863 4.774 4.331 1.00 83.00 99 HIS A C 1
ATOM 766 O O . HIS A 1 99 ? 8.567 5.201 3.422 1.00 83.00 99 HIS A O 1
ATOM 772 N N . LEU A 1 100 ? 8.379 4.267 5.450 1.00 85.44 100 LEU A N 1
ATOM 773 C CA . LEU A 1 100 ? 9.814 4.122 5.656 1.00 85.44 100 LEU A CA 1
ATOM 774 C C . LEU A 1 100 ? 10.413 3.135 4.651 1.00 85.44 100 LEU A C 1
ATOM 776 O O . LEU A 1 100 ? 11.426 3.439 4.033 1.00 85.44 100 LEU A O 1
ATOM 780 N N . PHE A 1 101 ? 9.764 1.987 4.440 1.00 86.38 101 PHE A N 1
ATOM 781 C CA . PHE A 1 101 ? 10.146 1.028 3.403 1.00 86.38 101 PHE A CA 1
ATOM 782 C C . PHE A 1 101 ? 10.190 1.697 2.027 1.00 86.38 101 PHE A C 1
ATOM 784 O O . PHE A 1 101 ? 11.179 1.595 1.305 1.00 86.38 101 PHE A O 1
ATOM 791 N N . LEU A 1 102 ? 9.140 2.446 1.708 1.00 82.12 102 LEU A N 1
ATOM 792 C CA . LEU A 1 102 ? 9.007 3.183 0.465 1.00 82.12 102 LEU A CA 1
ATOM 793 C C . LEU A 1 102 ? 10.118 4.240 0.287 1.00 82.12 102 LEU A C 1
ATOM 795 O O . LEU A 1 102 ? 10.695 4.348 -0.794 1.00 82.12 102 LEU A O 1
ATOM 799 N N . PHE A 1 103 ? 10.484 4.954 1.353 1.00 78.94 103 PHE A N 1
ATOM 800 C CA . PHE A 1 103 ? 11.627 5.868 1.381 1.00 78.94 103 PHE A CA 1
ATOM 801 C C . PHE A 1 103 ? 12.962 5.136 1.174 1.00 78.94 103 PHE A C 1
ATOM 803 O O . PHE A 1 103 ? 13.795 5.579 0.389 1.00 78.94 103 PHE A O 1
ATOM 810 N N . CYS A 1 104 ? 13.164 3.978 1.806 1.00 82.88 104 CYS A N 1
ATOM 811 C CA . CYS A 1 104 ? 14.368 3.173 1.601 1.00 82.88 104 CYS A CA 1
ATOM 812 C C . CYS A 1 104 ? 14.500 2.680 0.151 1.00 82.88 104 CYS A C 1
ATOM 814 O O . CYS A 1 104 ? 15.595 2.740 -0.406 1.00 82.88 104 CYS A O 1
ATOM 816 N N . CYS A 1 105 ? 13.405 2.246 -0.485 1.00 80.44 105 CYS A N 1
ATOM 817 C CA . CYS A 1 105 ? 13.411 1.862 -1.901 1.00 80.44 105 CYS A CA 1
ATOM 818 C C . CYS A 1 105 ? 13.893 3.007 -2.807 1.00 80.44 105 CYS A C 1
ATOM 820 O O . CYS A 1 105 ? 14.640 2.765 -3.754 1.00 80.44 105 CYS A O 1
ATOM 822 N N . LEU A 1 106 ? 13.524 4.251 -2.489 1.00 70.12 106 LEU A N 1
ATOM 823 C CA . LEU A 1 106 ? 14.002 5.436 -3.206 1.00 70.12 106 LEU A CA 1
ATOM 824 C C . LEU A 1 106 ? 15.499 5.667 -3.008 1.00 70.12 106 LEU A C 1
ATOM 826 O O . LEU A 1 106 ? 16.217 5.872 -3.980 1.00 70.12 106 LEU A O 1
ATOM 830 N N . CYS A 1 107 ? 15.981 5.616 -1.763 1.00 72.56 107 CYS A N 1
ATOM 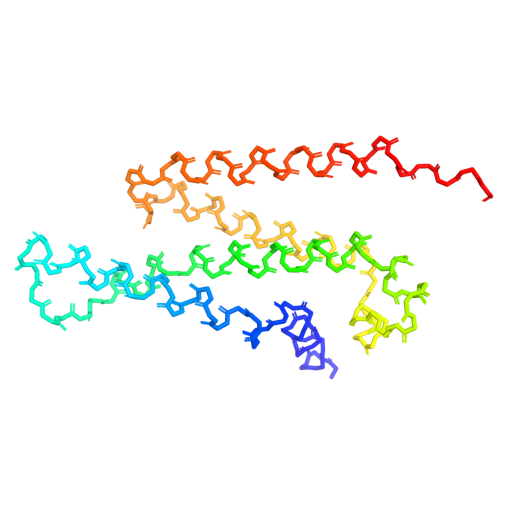831 C CA . CYS A 1 107 ? 17.393 5.858 -1.456 1.00 72.56 107 CYS A CA 1
ATOM 832 C C . CYS A 1 107 ? 18.333 4.855 -2.137 1.00 72.56 107 CYS A C 1
ATOM 834 O O . CYS A 1 107 ? 19.476 5.194 -2.427 1.00 72.56 107 CYS A O 1
ATOM 836 N N . ILE A 1 108 ? 17.858 3.634 -2.394 1.00 77.25 108 ILE A N 1
ATOM 837 C CA . ILE A 1 108 ? 18.634 2.570 -3.047 1.00 77.25 108 ILE A CA 1
ATOM 838 C C . ILE A 1 108 ? 18.555 2.681 -4.587 1.00 77.25 108 ILE A C 1
ATOM 840 O O . ILE A 1 108 ? 19.201 1.919 -5.299 1.00 77.25 108 ILE A O 1
ATOM 844 N N . GLY A 1 109 ? 17.798 3.642 -5.132 1.00 66.12 109 GLY A N 1
ATOM 845 C CA . GLY A 1 109 ? 17.671 3.834 -6.581 1.00 66.12 109 GLY A CA 1
ATOM 846 C C . GLY A 1 109 ? 16.872 2.728 -7.273 1.00 66.12 109 GLY A C 1
ATOM 847 O O . GLY A 1 109 ? 16.946 2.576 -8.487 1.00 66.12 109 GLY A O 1
ATOM 848 N N . VAL A 1 110 ? 16.080 1.965 -6.508 1.00 64.81 110 VAL A N 1
ATOM 849 C CA . VAL A 1 110 ? 15.163 0.938 -7.038 1.00 64.81 110 VAL A CA 1
ATOM 850 C C . VAL A 1 110 ? 14.077 1.566 -7.925 1.00 64.81 110 VAL A C 1
ATOM 852 O O . VAL A 1 110 ? 13.456 0.906 -8.754 1.00 64.81 110 VAL A O 1
ATOM 855 N N . ILE A 1 111 ? 13.871 2.869 -7.762 1.00 60.38 111 ILE A N 1
ATOM 856 C CA . ILE A 1 111 ? 12.924 3.690 -8.493 1.00 60.38 111 ILE A CA 1
ATOM 857 C C . ILE A 1 111 ? 13.775 4.755 -9.184 1.00 60.38 111 ILE A C 1
ATOM 859 O O . ILE A 1 111 ? 14.408 5.550 -8.495 1.00 60.38 111 ILE A O 1
ATOM 863 N N . GLY A 1 112 ? 13.858 4.720 -10.518 1.00 62.38 112 GLY A N 1
ATOM 864 C CA . GLY A 1 112 ? 14.586 5.711 -11.324 1.00 62.38 112 GLY A CA 1
ATOM 865 C C . GLY A 1 112 ? 13.953 7.111 -11.254 1.00 62.38 112 GLY A C 1
ATOM 866 O O . GLY A 1 112 ? 13.499 7.544 -10.201 1.00 62.38 112 GLY A O 1
ATOM 867 N N . GLU A 1 113 ? 13.854 7.832 -12.377 1.00 53.91 113 GLU A N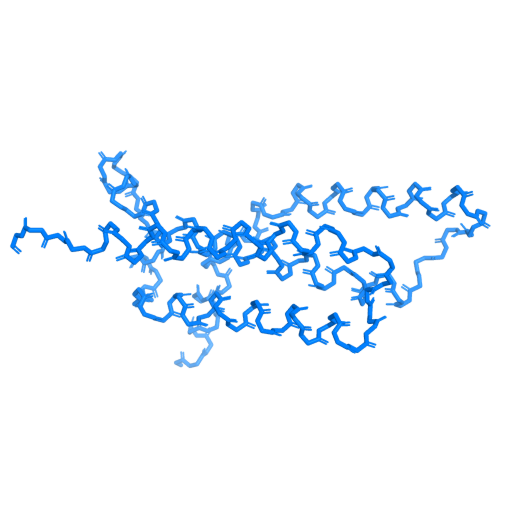 1
ATOM 868 C CA . GLU A 1 113 ? 13.393 9.241 -12.448 1.00 53.91 113 GLU A CA 1
ATOM 869 C C . GLU A 1 113 ? 11.963 9.547 -11.926 1.00 53.91 113 GLU A C 1
ATOM 871 O O . GLU A 1 113 ? 11.482 10.677 -12.001 1.00 53.91 113 GLU A O 1
ATOM 876 N N . SER A 1 114 ? 11.266 8.591 -11.312 1.00 59.50 114 SER A N 1
ATOM 877 C CA . SER A 1 114 ? 9.937 8.760 -10.705 1.00 59.50 114 SER A CA 1
ATOM 878 C C . SER A 1 114 ? 9.928 9.566 -9.390 1.00 59.50 114 SER A C 1
ATOM 880 O O . SER A 1 114 ? 8.925 9.563 -8.670 1.00 59.50 114 SER A O 1
ATOM 882 N N . PHE A 1 115 ? 11.007 10.294 -9.083 1.00 56.94 115 PHE A N 1
ATOM 883 C CA . PHE A 1 115 ? 11.173 11.146 -7.898 1.00 56.94 115 PHE A CA 1
ATOM 884 C C . PHE A 1 115 ? 10.006 12.132 -7.696 1.00 56.94 115 PHE A C 1
ATOM 886 O O . PHE A 1 115 ? 9.573 12.362 -6.569 1.00 56.94 115 PHE A O 1
ATOM 893 N N . LEU A 1 116 ? 9.430 12.661 -8.783 1.00 54.81 116 LEU A N 1
ATOM 894 C CA . LEU A 1 116 ? 8.312 13.615 -8.739 1.00 54.81 116 LEU A CA 1
ATOM 895 C C . LEU A 1 116 ? 6.997 13.006 -8.227 1.00 54.81 116 LEU A C 1
ATOM 897 O O . LEU A 1 116 ? 6.318 13.622 -7.408 1.00 54.81 116 LEU A O 1
ATOM 901 N N . PHE A 1 117 ? 6.649 11.786 -8.648 1.00 59.88 117 PHE A N 1
ATOM 902 C CA . PHE A 1 117 ? 5.449 11.091 -8.153 1.00 59.88 117 PHE A CA 1
ATOM 903 C C . PHE A 1 117 ? 5.552 10.815 -6.642 1.00 59.88 117 PHE A C 1
ATOM 905 O O . PHE A 1 117 ? 4.575 10.856 -5.888 1.00 59.88 117 PHE A O 1
ATOM 912 N N . PHE A 1 118 ? 6.782 10.597 -6.187 1.00 60.34 118 PHE A N 1
ATOM 913 C CA . PHE A 1 118 ? 7.121 10.348 -4.798 1.00 60.34 118 PHE A CA 1
ATOM 914 C C . PHE A 1 118 ? 7.154 11.600 -3.930 1.00 60.34 118 PHE A C 1
ATOM 916 O O . PHE A 1 118 ? 6.631 11.580 -2.818 1.00 60.34 118 PHE A O 1
ATOM 923 N N . LEU A 1 119 ? 7.695 12.706 -4.437 1.00 59.97 119 LEU A N 1
ATOM 924 C CA . LEU A 1 119 ? 7.642 14.006 -3.771 1.00 59.97 119 LEU A CA 1
ATOM 925 C C . LEU A 1 119 ? 6.185 14.431 -3.529 1.00 59.97 119 LEU A C 1
ATOM 927 O O . LEU A 1 119 ? 5.841 14.880 -2.442 1.00 59.97 119 LEU A O 1
ATOM 931 N N . VAL A 1 120 ? 5.310 14.231 -4.520 1.00 62.69 120 VAL A N 1
ATOM 932 C CA . VAL A 1 120 ? 3.885 14.583 -4.417 1.00 62.69 120 VAL A CA 1
ATOM 933 C C . VAL A 1 120 ? 3.162 13.713 -3.386 1.00 62.69 120 VAL A C 1
ATOM 935 O O . VAL A 1 120 ? 2.410 14.237 -2.566 1.00 62.69 120 VAL A O 1
ATOM 938 N N . SER A 1 121 ? 3.409 12.401 -3.373 1.00 62.59 121 SER A N 1
ATOM 939 C CA . SER A 1 121 ? 2.793 11.491 -2.396 1.00 62.59 121 SER A CA 1
ATOM 940 C C . SER A 1 121 ? 3.305 11.723 -0.966 1.00 62.59 121 SER A C 1
ATOM 942 O O . SER A 1 121 ? 2.509 11.735 -0.027 1.00 62.59 121 SER A O 1
ATOM 944 N N . SER A 1 122 ? 4.596 12.013 -0.788 1.00 64.88 122 SER A N 1
ATOM 945 C CA . SER A 1 122 ? 5.172 12.349 0.523 1.00 64.88 122 SER A CA 1
ATOM 946 C C . SER A 1 122 ? 4.766 13.742 1.031 1.00 64.88 122 SER A C 1
ATOM 948 O O . SER A 1 122 ? 4.457 13.883 2.214 1.00 64.88 122 SER A O 1
ATOM 950 N N . LEU A 1 123 ? 4.650 14.753 0.160 1.00 64.50 123 LEU A N 1
ATOM 951 C CA . LEU A 1 123 ? 4.072 16.059 0.512 1.00 64.50 123 LEU A CA 1
ATOM 952 C C . LEU A 1 123 ? 2.587 15.948 0.873 1.00 64.50 123 LEU A C 1
ATOM 954 O O . LEU A 1 123 ? 2.164 16.519 1.879 1.00 64.50 123 LEU A O 1
ATOM 958 N N . GLY A 1 124 ? 1.811 15.175 0.108 1.00 64.06 124 GLY A N 1
ATOM 959 C CA . GLY A 1 124 ? 0.417 14.870 0.432 1.00 64.06 124 GLY A CA 1
ATOM 960 C C . GLY A 1 124 ? 0.287 14.244 1.820 1.00 64.06 124 GLY A C 1
ATOM 961 O O . GLY A 1 124 ? -0.573 14.637 2.606 1.00 64.06 124 GLY A O 1
ATOM 962 N N . LEU A 1 125 ? 1.214 13.356 2.182 1.00 62.81 125 LEU A N 1
ATOM 963 C CA . LEU A 1 125 ? 1.273 12.776 3.517 1.00 62.81 125 LEU A CA 1
ATOM 964 C C . LEU A 1 125 ? 1.653 13.765 4.613 1.00 62.81 125 LEU A C 1
ATOM 966 O O . LEU A 1 125 ? 1.033 13.740 5.671 1.00 62.81 125 LEU A O 1
ATOM 970 N N . CYS A 1 126 ? 2.636 14.635 4.387 1.00 63.28 126 CYS A N 1
ATOM 971 C CA . CYS A 1 126 ? 2.980 15.686 5.344 1.00 63.28 126 CYS A CA 1
ATOM 972 C C . CYS A 1 126 ? 1.782 16.603 5.610 1.00 63.28 126 CYS A C 1
ATOM 974 O O . CYS A 1 126 ? 1.526 16.954 6.761 1.00 63.28 126 CYS A O 1
ATOM 976 N N . VAL A 1 127 ? 1.001 16.937 4.580 1.00 62.38 127 VAL A N 1
ATOM 977 C CA . VAL A 1 127 ? -0.237 17.719 4.721 1.00 62.38 127 VAL A CA 1
ATOM 978 C C . VAL A 1 127 ? -1.306 16.937 5.494 1.00 62.38 127 VAL A C 1
ATOM 980 O O . VAL A 1 127 ? -1.952 17.498 6.382 1.00 62.38 127 VAL A O 1
ATOM 983 N N . LEU A 1 128 ? -1.462 15.634 5.244 1.00 61.72 128 LEU A N 1
ATOM 984 C CA . LEU A 1 128 ? -2.410 14.779 5.972 1.00 61.72 128 LEU A CA 1
ATOM 985 C C . LEU A 1 128 ? -2.007 14.560 7.441 1.00 61.72 128 LEU A C 1
ATOM 987 O O . LEU A 1 128 ? -2.850 14.620 8.330 1.00 61.72 128 LEU A O 1
ATOM 991 N N . PHE A 1 129 ? -0.721 14.370 7.732 1.00 63.19 129 PHE A N 1
ATOM 992 C CA . PHE A 1 129 ? -0.219 14.272 9.105 1.00 63.19 129 PHE A CA 1
ATOM 993 C C . PHE A 1 129 ? -0.310 15.614 9.841 1.00 63.19 129 PHE A C 1
ATOM 995 O O . PHE A 1 129 ? -0.678 15.63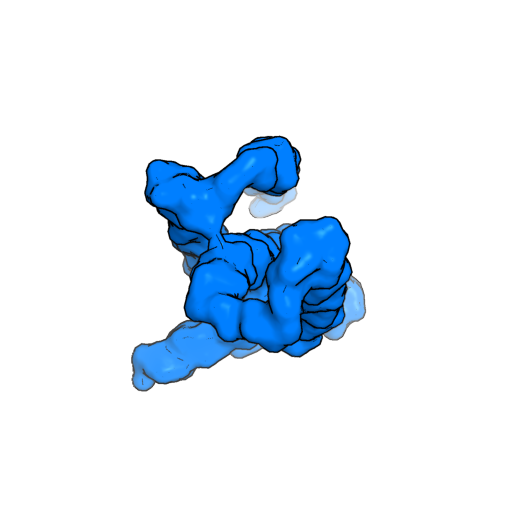6 11.015 1.00 63.19 129 PHE A O 1
ATOM 1002 N N . SER A 1 130 ? -0.038 16.733 9.161 1.00 59.25 130 SER A N 1
ATOM 1003 C CA . SER A 1 130 ? -0.128 18.079 9.749 1.00 59.25 130 SER A CA 1
ATOM 1004 C C . SER A 1 130 ? -1.572 18.482 10.034 1.00 59.25 130 SER A C 1
ATOM 1006 O O . SER A 1 130 ? -1.864 19.006 11.104 1.00 59.25 130 SER A O 1
ATOM 1008 N N . SER A 1 131 ? -2.503 18.182 9.127 1.00 54.06 131 SER A N 1
ATOM 1009 C CA . SER A 1 131 ? -3.932 18.410 9.365 1.00 54.06 131 SER A CA 1
ATOM 1010 C C . SER A 1 131 ? -4.455 17.536 10.509 1.00 54.06 131 SER A C 1
ATOM 1012 O O . SER A 1 131 ? -5.162 18.037 11.374 1.00 54.06 131 SER A O 1
ATOM 1014 N N . VAL A 1 132 ? -4.027 16.278 10.629 1.00 50.47 132 VAL A N 1
ATOM 1015 C CA . VAL A 1 132 ? -4.384 15.429 11.782 1.00 50.47 132 VAL A CA 1
ATOM 1016 C C . VAL A 1 132 ? -3.772 15.927 13.102 1.00 50.47 132 VAL A C 1
ATOM 1018 O O . VAL A 1 132 ? -4.417 15.811 14.144 1.00 50.47 132 VAL A O 1
ATOM 1021 N N . LEU A 1 133 ? -2.568 16.511 13.092 1.00 50.34 133 LEU A N 1
ATOM 1022 C CA . LEU A 1 133 ? -1.977 17.155 14.275 1.00 50.34 133 LEU A CA 1
ATOM 1023 C C . LEU A 1 133 ? -2.697 18.462 14.647 1.00 50.34 133 LEU A C 1
ATOM 1025 O O . LEU A 1 133 ? -2.893 18.726 15.831 1.00 50.34 133 LEU A O 1
ATOM 1029 N N . CYS A 1 134 ? -3.144 19.246 13.663 1.00 48.19 134 CYS A N 1
ATOM 1030 C CA . CYS A 1 134 ? -3.889 20.487 13.891 1.00 48.19 134 CYS A CA 1
ATOM 1031 C C . CYS A 1 134 ? -5.351 20.257 14.311 1.00 48.19 134 CYS A C 1
ATOM 1033 O O . CYS A 1 134 ? -5.870 21.023 15.117 1.00 48.19 134 CYS A O 1
ATOM 1035 N N . TYR A 1 135 ? -6.010 19.204 13.818 1.00 49.69 135 TYR A N 1
ATOM 1036 C CA . TYR A 1 135 ? -7.411 18.881 14.138 1.00 49.69 135 TYR A CA 1
ATOM 1037 C C . TYR A 1 135 ? -7.565 17.822 15.248 1.00 49.69 135 TYR A C 1
ATOM 1039 O O . TYR A 1 135 ? -8.679 17.466 15.625 1.00 49.69 135 TYR A O 1
ATOM 1047 N N . GLY A 1 136 ? -6.456 17.327 15.805 1.00 44.66 136 GLY A N 1
ATOM 1048 C CA . GLY A 1 136 ? -6.407 16.230 16.776 1.00 44.66 136 GLY A CA 1
ATOM 1049 C C . GLY A 1 136 ? -6.682 16.582 18.242 1.00 44.66 136 GLY A C 1
ATOM 1050 O O . GLY A 1 136 ? -6.421 15.742 19.100 1.00 44.66 136 GLY A O 1
ATOM 1051 N N . THR A 1 137 ? -7.202 17.770 18.566 1.00 44.53 137 THR A N 1
ATOM 1052 C CA . THR A 1 137 ? -7.767 18.020 19.905 1.00 44.53 137 THR A CA 1
ATOM 1053 C C . THR A 1 137 ? -9.291 17.932 19.853 1.00 44.53 137 THR A C 1
ATOM 1055 O O . THR A 1 137 ? -9.951 18.922 19.533 1.00 44.53 137 THR A O 1
ATOM 1058 N N . PRO A 1 138 ? -9.898 16.778 20.187 1.00 46.75 138 PRO A N 1
ATOM 1059 C CA . PRO A 1 138 ? -11.284 16.796 20.615 1.00 46.75 138 PRO A CA 1
ATOM 1060 C C . PRO A 1 138 ? -11.352 17.629 21.902 1.00 46.75 138 PRO A C 1
ATOM 1062 O O . PRO A 1 138 ? -10.753 17.285 22.919 1.00 46.75 138 PRO A O 1
ATOM 1065 N N . ARG A 1 139 ? -12.048 18.767 21.842 1.00 43.69 139 ARG A N 1
ATOM 1066 C CA . ARG A 1 139 ? -12.608 19.396 23.040 1.00 43.69 139 ARG A CA 1
ATOM 1067 C C . ARG A 1 139 ? -13.789 18.527 23.465 1.00 43.69 139 ARG A C 1
ATOM 1069 O O . ARG A 1 139 ? -14.853 18.613 22.856 1.00 43.69 139 ARG A O 1
ATOM 1076 N N . GLY A 1 140 ? -13.560 17.669 24.449 1.00 37.59 140 GLY A N 1
ATOM 1077 C CA . GLY A 1 140 ? -14.553 16.808 25.085 1.00 37.59 140 GLY A CA 1
ATOM 1078 C C . GLY A 1 140 ? -13.928 16.120 26.277 1.00 37.59 140 GLY A C 1
ATOM 1079 O O . GLY A 1 140 ? -13.156 15.169 26.030 1.00 37.59 140 GLY A O 1
#

pLDDT: mean 75.81, std 12.59, range [37.59, 89.25]

Foldseek 3Di:
DVVLLVVLLVVQLVVVVCVVVLVVLVVVVVVVCVVVVNPPDPDPLVVLLCLLVSLLSSLVSLLCLLVCVVVCVVVVHDRSCNVSVQDSVRSVVSSVVSVVVSVVCVVVCSDPPCVVVVVVSVVVVVVSVVVCVVVVDDPD

Secondary structure (DSSP, 8-state):
-HHHHHHHHHHHT-HHHHHHHHHHHHHHHHHHHHHTT--S---HHHHHHHHHHHHHHHHHHHHHHHHHHHHHHHTT---HHHHTT--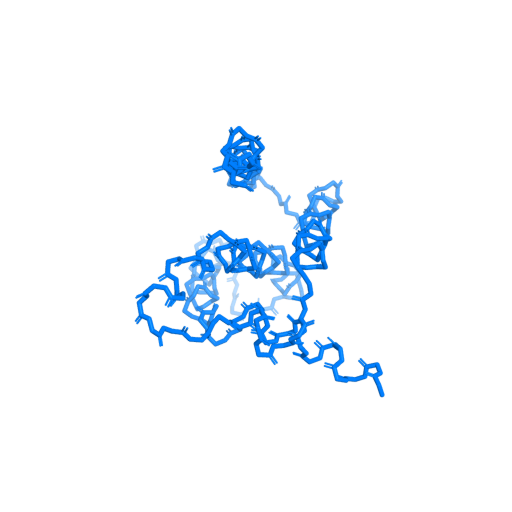HHHHHHHHHHHHHHHHHHHHTTSS-STHHHHHHHHHHHHHHHHHHHHH-----

Organism: NCBI:txid1313304

InterPro domains:
  IPR044878 UbiA prenyltransferase superfamily [G3DSA:1.10.357.140] (14-137)

Radius of gyration: 17.39 Å; chains: 1; bounding box: 42×36×53 Å

Sequence (140 aa):
MILRSVADYFFLTRPVVALPALGFALFGYRIAQNDQGAGNSWTGDAVVQLLPFIASVLAVYVINQVQDRHVDEKNGGVPLLLLTGISHKGARFFAFFLHLFLFCCLCIGVIGESFLFFLVSSLGLCVLFSSVLCYGTPRG